Protein AF-A0A7V8BKU5-F1 (afdb_monomer)

pLDDT: mean 89.95, std 7.12, range [56.16, 95.81]

Sequence (105 aa):
MPDPLALAIVNESQALRRSHARASAADVLDLVMQGRHERLIDFGDHMLPPAPFALLVAEALGDPMSAAEWAAFTGPKADARLRATLQLQYALNVWPRFLERYRIS

Structure (mmCIF, N/CA/C/O backbone):
data_AF-A0A7V8BKU5-F1
#
_entry.id   AF-A0A7V8BKU5-F1
#
loop_
_atom_site.group_PDB
_atom_site.id
_atom_site.type_symbol
_atom_site.label_atom_id
_atom_site.label_alt_id
_atom_site.label_comp_id
_atom_site.label_asym_id
_atom_site.label_entity_id
_atom_site.label_seq_id
_atom_site.pdbx_PDB_ins_code
_atom_site.Cartn_x
_atom_site.Cartn_y
_atom_site.Cartn_z
_atom_site.occupancy
_atom_site.B_iso_or_equiv
_atom_site.auth_seq_id
_atom_site.auth_comp_id
_atom_site.auth_asym_id
_atom_site.auth_atom_id
_atom_site.pdbx_PDB_model_num
ATOM 1 N N . MET A 1 1 ? 6.743 17.092 -0.510 1.00 56.16 1 MET A N 1
ATOM 2 C CA . MET A 1 1 ? 6.910 16.507 0.838 1.00 56.16 1 MET A CA 1
ATOM 3 C C . MET A 1 1 ? 5.618 15.762 1.113 1.00 56.16 1 MET A C 1
ATOM 5 O O . MET A 1 1 ? 4.591 16.405 0.933 1.00 56.16 1 MET A O 1
ATOM 9 N N . PRO A 1 2 ? 5.650 14.459 1.435 1.00 64.75 2 PRO A N 1
ATOM 10 C CA . PRO A 1 2 ? 4.426 13.692 1.656 1.00 64.75 2 PRO A CA 1
ATOM 11 C C . PRO A 1 2 ? 3.610 14.292 2.805 1.00 64.75 2 PRO A C 1
ATOM 13 O O . PRO A 1 2 ? 4.175 14.885 3.731 1.00 64.75 2 PRO A O 1
ATOM 16 N N . ASP A 1 3 ? 2.289 14.149 2.722 1.00 82.31 3 ASP A N 1
ATOM 17 C CA . ASP A 1 3 ? 1.359 14.642 3.737 1.00 82.31 3 ASP A CA 1
ATOM 18 C C . ASP A 1 3 ? 1.711 14.022 5.112 1.00 82.31 3 ASP A C 1
ATOM 20 O O . ASP A 1 3 ? 1.924 12.806 5.198 1.00 82.31 3 ASP A O 1
ATOM 24 N N . PRO A 1 4 ? 1.788 14.800 6.212 1.00 86.94 4 PRO A N 1
ATOM 25 C CA . PRO A 1 4 ? 1.977 14.250 7.556 1.00 86.94 4 PRO A CA 1
ATOM 26 C C . PRO A 1 4 ? 0.986 13.132 7.912 1.00 86.94 4 PRO A C 1
ATOM 28 O O . PRO A 1 4 ? 1.353 12.171 8.591 1.00 86.94 4 PRO A O 1
ATOM 31 N N . LEU A 1 5 ? -0.254 13.225 7.425 1.00 88.56 5 LEU A N 1
ATOM 32 C CA . LEU A 1 5 ? -1.264 12.185 7.576 1.00 88.56 5 LEU A CA 1
ATOM 33 C C . LEU A 1 5 ? -0.915 10.933 6.764 1.00 88.56 5 LEU A C 1
ATOM 35 O O . LEU A 1 5 ? -1.083 9.825 7.273 1.00 88.56 5 LEU A O 1
ATOM 39 N N . ALA A 1 6 ? -0.386 11.087 5.547 1.00 91.00 6 ALA A N 1
ATOM 40 C CA . ALA A 1 6 ? 0.086 9.956 4.751 1.00 91.00 6 ALA A CA 1
ATOM 41 C C . ALA A 1 6 ? 1.214 9.214 5.473 1.00 91.00 6 ALA A C 1
ATOM 43 O O . ALA A 1 6 ? 1.174 7.990 5.592 1.00 91.00 6 ALA A O 1
ATOM 44 N N . LEU A 1 7 ? 2.184 9.947 6.030 1.00 91.88 7 LEU A N 1
ATOM 45 C CA . LEU A 1 7 ? 3.266 9.355 6.819 1.00 91.88 7 LEU A CA 1
ATOM 46 C C . LEU A 1 7 ? 2.738 8.622 8.058 1.00 91.88 7 LEU A C 1
ATOM 48 O O . LEU A 1 7 ? 3.217 7.530 8.364 1.00 91.88 7 LEU A O 1
ATOM 52 N N . ALA A 1 8 ? 1.741 9.179 8.753 1.00 92.75 8 ALA A N 1
ATOM 53 C CA . ALA A 1 8 ? 1.099 8.507 9.881 1.00 92.75 8 ALA A CA 1
ATOM 54 C C . ALA A 1 8 ? 0.428 7.193 9.447 1.00 92.75 8 ALA A C 1
ATOM 56 O O . ALA A 1 8 ? 0.713 6.147 10.027 1.00 92.75 8 ALA A O 1
ATOM 57 N N . ILE A 1 9 ? -0.371 7.215 8.373 1.00 93.75 9 ILE A N 1
ATOM 58 C CA . ILE A 1 9 ? -1.025 6.021 7.807 1.00 93.75 9 ILE A CA 1
ATOM 59 C C . ILE A 1 9 ? 0.010 4.954 7.438 1.00 93.75 9 ILE A C 1
ATOM 61 O O . ILE A 1 9 ? -0.132 3.791 7.820 1.00 93.75 9 ILE A O 1
ATOM 65 N N . VAL A 1 10 ? 1.072 5.341 6.728 1.00 95.06 10 VAL A N 1
ATOM 66 C CA . VAL A 1 10 ? 2.145 4.433 6.302 1.00 95.06 10 VAL A CA 1
ATOM 67 C C . VAL A 1 10 ? 2.824 3.791 7.513 1.00 95.06 10 VAL A C 1
ATOM 69 O O . VAL A 1 10 ? 2.975 2.567 7.560 1.00 95.06 10 VAL A O 1
ATOM 72 N N . ASN A 1 11 ? 3.203 4.592 8.509 1.00 95.00 11 ASN A N 1
ATOM 73 C CA . ASN A 1 11 ? 3.901 4.112 9.699 1.00 95.00 11 ASN A CA 1
ATOM 74 C C . ASN A 1 11 ? 3.017 3.205 10.564 1.00 95.00 11 ASN A C 1
ATOM 76 O O . ASN A 1 11 ? 3.471 2.143 10.997 1.00 95.00 11 ASN A O 1
ATOM 80 N N . GLU A 1 12 ? 1.760 3.590 10.789 1.00 95.81 12 GLU A N 1
ATOM 81 C CA . GLU A 1 12 ? 0.790 2.806 11.558 1.00 95.81 12 GLU A CA 1
ATOM 82 C C . GLU A 1 12 ? 0.486 1.471 10.874 1.00 95.81 12 GLU A C 1
ATOM 84 O O . GLU A 1 12 ? 0.551 0.426 11.522 1.00 95.81 12 GLU A O 1
ATOM 89 N N . SER A 1 13 ? 0.266 1.477 9.556 1.00 95.44 13 SER A N 1
ATOM 90 C CA . SER A 1 13 ? 0.028 0.256 8.774 1.00 95.44 13 SER A CA 1
ATOM 91 C C . SER A 1 13 ? 1.199 -0.718 8.886 1.00 95.44 13 SER A C 1
ATOM 93 O O . SER A 1 13 ? 1.014 -1.911 9.133 1.00 95.44 13 SER A O 1
ATOM 95 N N . GLN A 1 14 ? 2.432 -0.218 8.770 1.00 95.00 14 GLN A N 1
ATOM 96 C CA . GLN A 1 14 ? 3.632 -1.046 8.901 1.00 95.00 14 GLN A CA 1
ATOM 97 C C . GLN A 1 14 ? 3.862 -1.536 10.337 1.00 95.00 14 GLN A C 1
ATOM 99 O O . GLN A 1 14 ? 4.371 -2.641 10.544 1.00 95.00 14 GLN A O 1
ATOM 104 N N . ALA A 1 15 ? 3.527 -0.735 11.349 1.00 95.25 15 ALA A N 1
ATOM 105 C CA . ALA A 1 15 ? 3.611 -1.145 12.749 1.00 95.25 15 ALA A CA 1
ATOM 106 C C . ALA A 1 15 ? 2.570 -2.228 13.086 1.00 95.25 15 ALA A C 1
ATOM 108 O O . ALA A 1 15 ? 2.905 -3.237 13.716 1.00 95.25 15 ALA A O 1
ATOM 109 N N . LEU A 1 16 ? 1.334 -2.068 12.610 1.00 95.06 16 LEU A N 1
ATOM 110 C CA . LEU A 1 16 ? 0.262 -3.047 12.784 1.00 95.06 16 LEU A CA 1
ATOM 111 C C . LEU A 1 16 ? 0.569 -4.351 12.057 1.00 95.06 16 LEU A C 1
ATOM 113 O O . LEU A 1 16 ? 0.491 -5.415 12.667 1.00 95.06 16 LEU A O 1
ATOM 117 N N . ARG A 1 17 ? 1.034 -4.286 10.804 1.00 93.56 17 ARG A N 1
ATOM 118 C CA . ARG A 1 17 ? 1.424 -5.482 10.045 1.00 93.56 17 ARG A CA 1
ATOM 119 C C . ARG A 1 17 ? 2.534 -6.279 10.734 1.00 93.56 17 ARG A C 1
ATOM 121 O O . ARG A 1 17 ? 2.490 -7.505 10.735 1.00 93.56 17 ARG A O 1
ATOM 128 N N . ARG A 1 18 ? 3.512 -5.601 11.350 1.00 93.31 18 ARG A N 1
ATOM 129 C CA . ARG A 1 18 ? 4.596 -6.259 12.104 1.00 93.31 18 ARG A CA 1
ATOM 130 C C . ARG A 1 18 ? 4.119 -6.893 13.408 1.00 93.31 18 ARG A C 1
ATOM 132 O O . ARG A 1 18 ? 4.570 -7.983 13.742 1.00 93.31 18 ARG A O 1
ATOM 139 N N . SER A 1 19 ? 3.231 -6.225 14.141 1.00 93.81 19 SER A N 1
ATOM 140 C CA . SER A 1 19 ? 2.702 -6.737 15.416 1.00 93.81 19 SER A CA 1
ATOM 141 C C . SER A 1 19 ? 1.642 -7.829 15.232 1.00 93.81 19 SER A C 1
ATOM 143 O O . SER A 1 19 ? 1.499 -8.687 16.099 1.00 93.81 19 SER A O 1
ATOM 145 N N . HIS A 1 20 ? 0.955 -7.848 14.088 1.00 91.19 20 HIS A N 1
ATOM 146 C CA . HIS A 1 20 ? -0.132 -8.776 13.780 1.00 91.19 20 HIS A CA 1
ATOM 147 C C . HIS A 1 20 ? 0.101 -9.471 12.433 1.00 91.19 20 HIS A C 1
ATOM 149 O O . HIS A 1 20 ? -0.711 -9.382 11.517 1.00 91.19 20 HIS A O 1
ATOM 155 N N . ALA A 1 21 ? 1.205 -10.215 12.316 1.00 87.31 21 ALA A N 1
ATOM 156 C CA . ALA A 1 21 ? 1.612 -10.863 11.062 1.00 87.31 21 ALA A CA 1
ATOM 157 C C . ALA A 1 21 ? 0.583 -11.856 10.476 1.00 87.31 21 ALA A C 1
ATOM 159 O O . ALA A 1 21 ? 0.658 -12.186 9.298 1.00 87.31 21 ALA A O 1
ATOM 160 N N . ARG A 1 22 ? -0.365 -12.346 11.291 1.00 89.50 22 ARG A N 1
ATOM 161 C CA . ARG A 1 22 ? -1.450 -13.247 10.861 1.00 89.50 22 ARG A CA 1
ATOM 162 C C . ARG A 1 22 ? -2.741 -12.524 10.461 1.00 89.50 22 ARG A C 1
ATOM 164 O O . ARG A 1 22 ? -3.632 -13.178 9.931 1.00 89.50 22 ARG A O 1
ATOM 171 N N . ALA A 1 23 ? -2.870 -11.226 1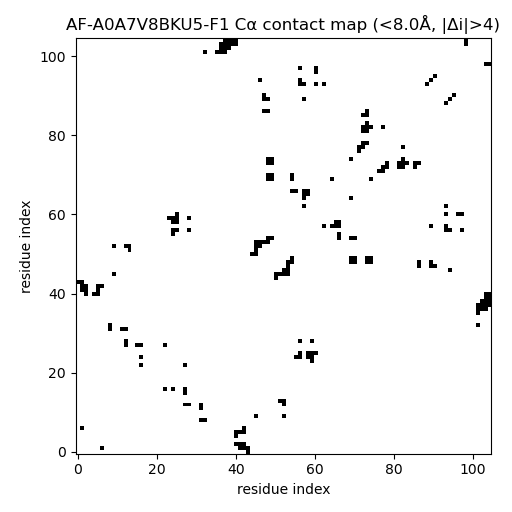0.745 1.00 91.19 23 ALA A N 1
ATOM 172 C CA . ALA A 1 23 ? -4.032 -10.447 10.321 1.00 91.19 23 ALA A CA 1
ATOM 173 C C . ALA A 1 23 ? -4.014 -10.270 8.799 1.00 91.19 23 ALA A C 1
ATOM 175 O O . ALA A 1 23 ? -2.937 -10.177 8.201 1.00 91.19 23 ALA A O 1
ATOM 176 N N . SER A 1 24 ? -5.188 -10.212 8.168 1.00 94.31 24 SER A N 1
ATOM 177 C CA . SER A 1 24 ? -5.249 -9.949 6.732 1.00 94.31 24 SER A CA 1
ATOM 178 C C . SER A 1 24 ? -4.778 -8.519 6.431 1.00 94.31 24 SER A C 1
ATOM 180 O O . SER A 1 24 ? -4.918 -7.616 7.258 1.00 94.31 24 SER A O 1
ATOM 182 N N . ALA A 1 25 ? -4.201 -8.294 5.248 1.00 93.94 25 ALA A N 1
ATOM 183 C CA . ALA A 1 25 ? -3.801 -6.949 4.834 1.00 93.94 25 ALA A CA 1
ATOM 184 C C . ALA A 1 25 ? -4.999 -5.984 4.760 1.00 93.94 25 ALA A C 1
ATOM 186 O O . ALA A 1 25 ? -4.859 -4.811 5.103 1.00 93.94 25 ALA A O 1
ATOM 187 N N . ALA A 1 26 ? -6.176 -6.493 4.378 1.00 94.25 26 ALA A N 1
ATOM 188 C CA . ALA A 1 26 ? -7.417 -5.726 4.355 1.00 94.25 26 ALA A CA 1
ATOM 189 C C . ALA A 1 26 ? -7.822 -5.253 5.758 1.00 94.25 26 ALA A C 1
ATOM 191 O O . ALA A 1 26 ? -8.076 -4.067 5.925 1.00 94.25 26 ALA A O 1
ATOM 192 N N . ASP A 1 27 ? -7.786 -6.126 6.773 1.00 94.94 27 ASP A N 1
ATOM 193 C CA . ASP A 1 27 ? -8.127 -5.742 8.153 1.00 94.94 27 ASP A CA 1
ATOM 194 C C . ASP A 1 27 ? -7.160 -4.685 8.705 1.00 94.94 27 ASP A C 1
ATOM 196 O O . ASP A 1 27 ? -7.573 -3.759 9.403 1.00 94.94 27 ASP A O 1
ATOM 200 N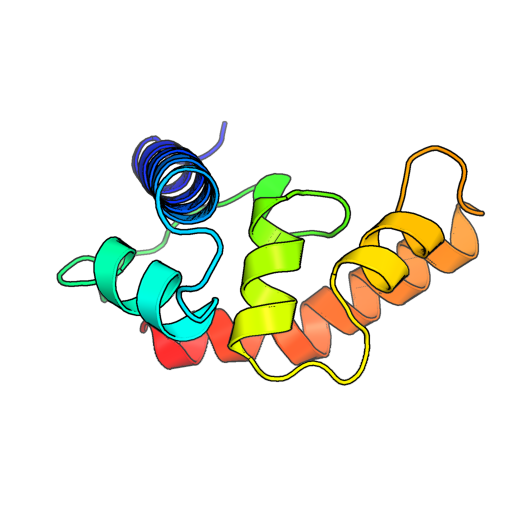 N . VAL A 1 28 ? -5.865 -4.801 8.380 1.00 95.25 28 VAL A N 1
ATOM 201 C CA . VAL A 1 28 ? -4.856 -3.807 8.780 1.00 95.25 28 VAL A CA 1
ATOM 202 C C . VAL A 1 28 ? -5.17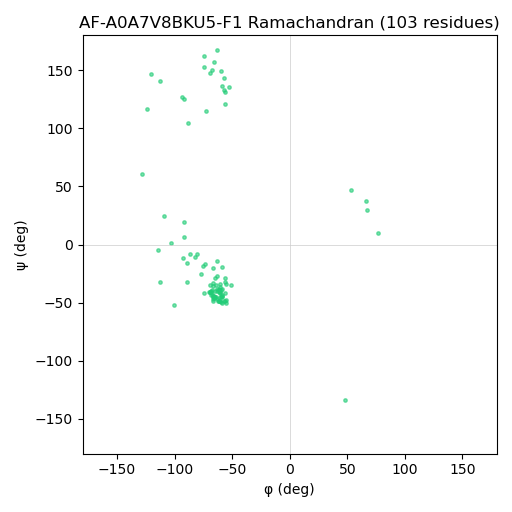6 -2.443 8.173 1.00 95.25 28 VAL A C 1
ATOM 204 O O . VAL A 1 28 ? -5.166 -1.444 8.892 1.00 95.25 28 VAL A O 1
ATOM 207 N N . LEU A 1 29 ? -5.464 -2.385 6.869 1.00 94.44 29 LEU A N 1
ATOM 208 C CA . LEU A 1 29 ? -5.789 -1.121 6.209 1.00 94.44 29 LEU A CA 1
ATOM 209 C C . LEU A 1 29 ? -7.140 -0.569 6.665 1.00 94.44 29 LEU A C 1
ATOM 211 O O . LEU A 1 29 ? -7.230 0.624 6.928 1.00 94.44 29 LEU A O 1
ATOM 215 N N . ASP A 1 30 ? -8.163 -1.406 6.827 1.00 94.00 30 ASP A N 1
ATOM 216 C CA . ASP A 1 30 ? -9.480 -0.972 7.299 1.00 94.00 30 ASP A CA 1
ATOM 217 C C . ASP A 1 30 ? -9.395 -0.344 8.694 1.00 94.00 30 ASP A C 1
ATOM 219 O O . ASP A 1 30 ? -9.995 0.706 8.929 1.00 94.00 30 ASP A O 1
ATOM 223 N N . LEU A 1 31 ? -8.590 -0.925 9.591 1.00 93.94 31 LEU A N 1
ATOM 224 C CA . LEU A 1 31 ? -8.356 -0.374 10.924 1.00 93.94 31 LEU A CA 1
ATOM 225 C C . LEU A 1 31 ? -7.617 0.972 10.878 1.00 93.94 31 LEU A C 1
ATOM 227 O O . LEU A 1 31 ? -8.018 1.913 11.559 1.00 93.94 31 LEU A O 1
ATOM 231 N N . VAL A 1 32 ? -6.547 1.088 10.081 1.00 93.25 32 VAL A N 1
ATOM 232 C CA . VAL A 1 32 ? -5.767 2.340 9.981 1.00 93.25 32 VAL A CA 1
ATOM 233 C C . VAL A 1 32 ? -6.575 3.450 9.319 1.00 93.25 32 VAL A C 1
ATOM 235 O O . VAL A 1 32 ? -6.498 4.609 9.726 1.00 93.25 32 VAL A O 1
ATOM 238 N N . MET A 1 33 ? -7.349 3.105 8.294 1.00 91.75 33 MET A N 1
ATOM 239 C CA . MET A 1 33 ? -8.137 4.058 7.519 1.00 91.75 33 MET A CA 1
ATOM 240 C C . MET A 1 33 ? -9.456 4.434 8.200 1.00 91.75 33 MET A C 1
ATOM 242 O O . MET A 1 33 ? -10.123 5.371 7.753 1.00 91.75 33 MET A O 1
ATOM 246 N N . GLN A 1 34 ? -9.829 3.758 9.292 1.00 89.06 34 GLN A N 1
ATOM 247 C CA . GLN A 1 34 ? -11.058 4.032 10.026 1.00 89.06 34 GLN A CA 1
ATOM 248 C C . GLN A 1 34 ? -11.117 5.500 10.478 1.00 89.06 34 GLN A C 1
ATOM 250 O O . GLN A 1 34 ? -10.259 5.990 11.213 1.00 89.06 34 GLN A O 1
ATOM 255 N N . GLY A 1 35 ? -12.154 6.216 10.030 1.00 79.94 35 GLY A N 1
ATOM 256 C CA . GLY A 1 35 ? -12.358 7.629 10.367 1.00 79.94 35 GLY A CA 1
ATOM 257 C C . GLY A 1 35 ? -11.456 8.613 9.609 1.00 79.94 35 GLY A C 1
ATOM 258 O O . GLY A 1 35 ? -11.456 9.795 9.944 1.00 79.94 35 GLY A O 1
ATOM 259 N N . ARG A 1 36 ? -10.712 8.159 8.587 1.00 80.62 36 ARG A N 1
ATOM 260 C CA . ARG A 1 36 ? -9.795 8.986 7.771 1.00 80.62 36 ARG A CA 1
ATOM 261 C C . ARG A 1 36 ? -10.299 9.232 6.338 1.00 80.62 36 ARG A C 1
ATOM 263 O O . ARG A 1 36 ? -9.499 9.473 5.440 1.00 80.62 36 ARG A O 1
ATOM 270 N N . HIS A 1 37 ? -11.611 9.156 6.121 1.00 70.50 37 HIS A N 1
ATOM 271 C CA . HIS A 1 37 ? -12.247 9.298 4.805 1.00 70.50 37 HIS A CA 1
ATOM 272 C C . HIS A 1 37 ? -12.281 10.756 4.301 1.00 70.50 37 HIS A C 1
ATOM 274 O O . HIS A 1 37 ? -12.177 11.695 5.092 1.00 70.50 37 HIS A O 1
ATOM 280 N N . GLU A 1 38 ? -12.491 10.928 2.989 1.00 66.56 38 GLU A N 1
ATOM 281 C CA . GLU A 1 38 ? -12.893 12.191 2.336 1.00 66.56 38 GLU A CA 1
ATOM 282 C C . GLU A 1 38 ? -11.845 13.318 2.373 1.00 66.56 38 GLU A C 1
ATOM 284 O O . GLU A 1 38 ? -12.172 14.507 2.345 1.00 66.56 38 GLU A O 1
ATOM 289 N N . ARG A 1 39 ? -10.558 12.957 2.402 1.00 70.62 39 ARG A N 1
ATOM 290 C CA . ARG A 1 39 ? -9.441 13.904 2.293 1.00 70.62 39 ARG A CA 1
ATOM 291 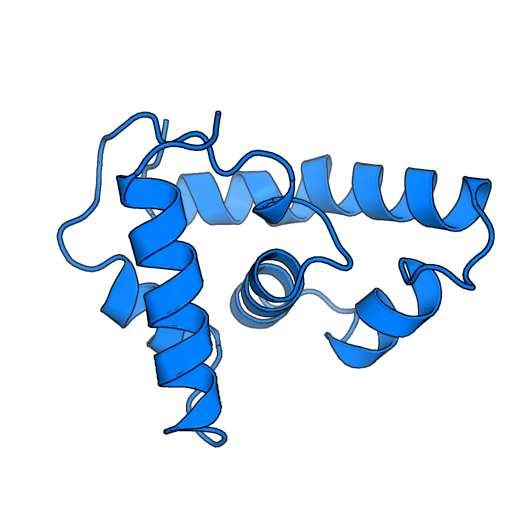C C . ARG A 1 39 ? -8.555 13.593 1.098 1.00 70.62 39 ARG A C 1
ATOM 293 O O . ARG A 1 39 ? -8.342 12.428 0.780 1.00 70.62 39 ARG A O 1
ATOM 300 N N . LEU A 1 40 ? -8.010 14.653 0.501 1.00 79.25 40 LEU A N 1
ATOM 301 C CA . LEU A 1 40 ? -6.894 14.564 -0.434 1.00 79.25 40 LEU A CA 1
ATOM 302 C C . LEU A 1 40 ? -5.628 14.236 0.358 1.00 79.25 40 LEU A C 1
ATOM 304 O O . LEU A 1 40 ? -5.226 15.040 1.198 1.00 79.25 40 LEU A O 1
ATOM 308 N N . ILE A 1 41 ? -5.047 13.056 0.133 1.00 86.81 41 ILE A N 1
ATOM 309 C CA . ILE A 1 41 ? -3.857 12.578 0.854 1.00 86.81 41 ILE A CA 1
ATOM 310 C C . ILE A 1 41 ? -2.764 12.233 -0.158 1.00 86.81 41 ILE A C 1
ATOM 312 O O . ILE A 1 41 ? -2.904 11.298 -0.946 1.00 86.81 41 ILE A O 1
ATOM 316 N N . ASP A 1 42 ? -1.646 12.958 -0.102 1.00 88.50 42 ASP A N 1
ATOM 317 C CA . ASP A 1 42 ? -0.478 12.685 -0.943 1.00 88.50 42 ASP A CA 1
ATOM 318 C C . ASP A 1 42 ? 0.467 11.676 -0.270 1.00 88.50 42 ASP A C 1
ATOM 320 O O . ASP A 1 42 ? 1.211 12.006 0.661 1.00 88.50 42 ASP A O 1
ATOM 324 N N . PHE A 1 43 ? 0.439 10.438 -0.770 1.00 89.38 43 PHE A N 1
ATOM 325 C CA . PHE A 1 43 ? 1.304 9.343 -0.328 1.00 89.38 43 PHE A CA 1
ATOM 326 C C . PHE A 1 43 ? 2.705 9.361 -0.964 1.00 89.38 43 PHE A C 1
ATOM 328 O O . PHE A 1 43 ? 3.5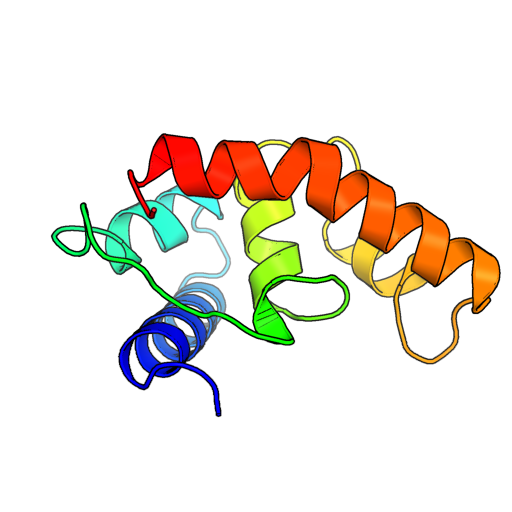82 8.625 -0.499 1.00 89.38 43 PHE A O 1
ATOM 335 N N . GLY A 1 44 ? 2.947 10.187 -1.990 1.00 90.06 44 GLY A N 1
ATOM 336 C CA . GLY A 1 44 ? 4.230 10.281 -2.690 1.00 90.06 44 GLY A CA 1
ATOM 337 C C . GLY A 1 44 ? 4.801 8.916 -3.088 1.00 90.06 44 GLY A C 1
ATOM 338 O O . GLY A 1 44 ? 4.089 8.034 -3.564 1.00 90.06 44 GLY A O 1
ATOM 339 N N . ASP A 1 45 ? 6.090 8.701 -2.825 1.00 90.44 45 ASP A N 1
ATOM 340 C CA . ASP A 1 45 ? 6.798 7.461 -3.178 1.00 90.44 45 ASP A CA 1
ATOM 341 C C . ASP A 1 45 ? 6.262 6.205 -2.465 1.00 90.44 45 ASP A C 1
ATOM 343 O O . ASP A 1 45 ? 6.562 5.083 -2.876 1.00 90.44 45 ASP A O 1
ATOM 347 N N . HIS A 1 46 ? 5.450 6.353 -1.412 1.00 93.25 46 HIS A N 1
ATOM 348 C CA . HIS A 1 46 ? 4.858 5.209 -0.716 1.00 93.25 46 HIS A CA 1
ATOM 349 C C . HIS A 1 46 ? 3.734 4.539 -1.508 1.00 93.25 46 HIS A C 1
ATOM 351 O O . HIS A 1 46 ? 3.392 3.397 -1.195 1.00 93.25 46 HIS A O 1
ATOM 357 N N . MET A 1 47 ? 3.176 5.217 -2.518 1.00 92.62 47 MET A N 1
ATOM 358 C CA . MET A 1 47 ? 2.073 4.690 -3.322 1.00 92.62 47 MET A CA 1
ATOM 359 C C . MET A 1 47 ? 2.511 3.621 -4.329 1.00 92.62 47 MET A C 1
ATOM 361 O O . MET A 1 47 ? 1.663 2.876 -4.806 1.00 92.62 47 MET A O 1
ATOM 365 N N . LEU A 1 48 ? 3.805 3.523 -4.664 1.00 93.19 48 LEU A N 1
ATOM 366 C CA . LEU A 1 48 ? 4.302 2.618 -5.707 1.00 93.19 48 LEU A CA 1
ATOM 367 C C . LEU A 1 48 ? 5.179 1.489 -5.140 1.00 93.19 48 LEU A C 1
ATOM 369 O O . LEU A 1 48 ? 6.032 1.732 -4.283 1.00 93.19 48 LEU A O 1
ATOM 373 N N . PRO A 1 49 ? 5.059 0.249 -5.654 1.00 93.50 49 PRO A N 1
ATOM 374 C CA . PRO A 1 49 ? 6.020 -0.814 -5.371 1.00 93.50 49 PRO A CA 1
ATOM 375 C C . PRO A 1 49 ? 7.445 -0.385 -5.768 1.00 93.50 49 PRO A C 1
ATOM 377 O O . PRO A 1 49 ? 7.603 0.311 -6.771 1.00 93.50 49 PRO A O 1
ATOM 380 N N . PRO A 1 50 ? 8.497 -0.757 -5.021 1.00 94.12 50 PRO A N 1
ATOM 381 C CA . PRO A 1 50 ? 8.522 -1.772 -3.972 1.00 94.12 50 PRO A CA 1
ATOM 382 C C . PRO A 1 50 ? 8.249 -1.210 -2.565 1.00 94.12 50 PRO A C 1
ATOM 384 O O . PRO A 1 50 ? 8.645 -1.839 -1.581 1.00 94.12 50 PRO A O 1
ATOM 387 N N . ALA A 1 51 ? 7.640 -0.024 -2.428 1.00 94.50 51 ALA A N 1
ATOM 388 C CA . ALA A 1 51 ? 7.367 0.539 -1.110 1.00 94.50 51 ALA A CA 1
ATOM 389 C C . ALA A 1 51 ? 6.525 -0.443 -0.269 1.00 94.50 51 ALA A C 1
ATOM 391 O O . ALA A 1 51 ? 5.494 -0.914 -0.752 1.00 94.50 51 ALA A O 1
ATOM 392 N N . PRO A 1 52 ? 6.897 -0.733 0.996 1.00 94.62 52 PRO A N 1
ATOM 393 C CA . PRO A 1 52 ? 6.178 -1.712 1.816 1.00 94.62 52 PRO A CA 1
ATOM 394 C C . PRO A 1 52 ? 4.683 -1.418 1.969 1.00 94.62 52 PRO A C 1
ATOM 396 O O . PRO A 1 52 ? 3.877 -2.338 2.058 1.00 94.62 52 PRO A O 1
ATOM 399 N N . PHE A 1 53 ? 4.309 -0.136 1.971 1.00 95.44 53 PHE A N 1
ATOM 400 C CA . PHE A 1 53 ? 2.911 0.280 1.995 1.00 95.44 53 PHE A CA 1
ATOM 401 C C . PHE A 1 53 ? 2.167 -0.108 0.708 1.00 95.44 53 PHE A C 1
ATOM 403 O O . PHE A 1 53 ? 1.109 -0.721 0.791 1.00 95.44 53 PHE A O 1
ATOM 410 N N . ALA A 1 54 ? 2.741 0.146 -0.471 1.00 94.94 54 ALA A N 1
ATOM 411 C CA . ALA A 1 54 ? 2.153 -0.272 -1.743 1.00 94.94 54 ALA A CA 1
ATOM 412 C C . ALA A 1 54 ? 1.989 -1.800 -1.844 1.00 94.94 54 ALA A C 1
ATOM 414 O O . ALA A 1 54 ? 0.985 -2.294 -2.351 1.00 94.94 54 ALA A O 1
ATOM 415 N N . LEU A 1 55 ? 2.938 -2.568 -1.300 1.00 94.75 55 LEU A N 1
ATOM 416 C CA . LEU A 1 55 ? 2.830 -4.031 -1.250 1.00 94.75 55 LEU A CA 1
ATOM 417 C C . LEU A 1 55 ? 1.665 -4.498 -0.365 1.00 94.75 55 LEU A C 1
ATOM 419 O O . LEU A 1 55 ? 0.945 -5.424 -0.732 1.00 94.75 55 LEU A O 1
ATOM 423 N N . LEU A 1 56 ? 1.459 -3.834 0.776 1.00 95.00 56 LEU A N 1
ATOM 424 C CA . LEU A 1 56 ? 0.320 -4.094 1.657 1.00 95.00 56 LEU A CA 1
ATOM 425 C C . LEU A 1 56 ? -1.012 -3.778 0.958 1.00 95.00 56 LEU A C 1
ATOM 427 O O . LEU A 1 56 ? -1.972 -4.531 1.097 1.00 95.00 56 LEU A O 1
ATOM 431 N N . VAL A 1 57 ? -1.059 -2.692 0.184 1.00 95.19 57 VAL A N 1
ATOM 432 C CA . VAL A 1 57 ? -2.241 -2.298 -0.594 1.00 95.19 57 VAL A CA 1
ATOM 433 C C . VAL A 1 57 ? -2.561 -3.314 -1.698 1.00 95.19 57 VAL A C 1
ATOM 435 O O . VAL A 1 57 ? -3.721 -3.709 -1.818 1.00 95.19 57 VAL A O 1
ATOM 438 N N . ALA A 1 58 ? -1.564 -3.793 -2.453 1.00 94.31 58 ALA A N 1
ATOM 439 C CA . ALA A 1 58 ? -1.764 -4.875 -3.428 1.00 94.31 58 ALA A CA 1
ATOM 440 C C . ALA A 1 58 ? -2.353 -6.133 -2.775 1.00 94.31 58 ALA A C 1
ATOM 442 O O . ALA A 1 58 ? -3.355 -6.669 -3.252 1.00 94.31 58 ALA A O 1
ATOM 443 N N . GLU A 1 59 ? -1.774 -6.566 -1.651 1.00 93.25 59 GLU A N 1
ATOM 444 C CA . GLU A 1 59 ? -2.250 -7.739 -0.912 1.00 93.25 59 GLU A CA 1
ATOM 445 C C . GLU A 1 59 ? -3.704 -7.560 -0.440 1.00 93.25 59 GLU A C 1
ATOM 447 O O . GLU A 1 59 ? -4.535 -8.450 -0.620 1.00 93.25 59 GLU A O 1
ATOM 452 N N . ALA A 1 60 ? -4.042 -6.392 0.115 1.00 93.62 60 ALA A N 1
ATOM 453 C CA . ALA A 1 60 ? -5.379 -6.099 0.630 1.00 93.62 60 ALA A CA 1
ATOM 454 C C . ALA A 1 60 ? -6.472 -6.078 -0.451 1.00 93.62 60 ALA A C 1
ATOM 456 O O . ALA A 1 60 ? -7.633 -6.370 -0.163 1.00 93.62 60 ALA A O 1
ATOM 457 N N . LEU A 1 61 ? -6.119 -5.735 -1.691 1.00 92.12 61 LEU A N 1
ATOM 458 C CA . LEU A 1 61 ? -7.058 -5.654 -2.812 1.00 92.12 61 LEU A CA 1
ATOM 459 C C . LEU A 1 61 ? -7.166 -6.954 -3.620 1.00 92.12 61 LEU A C 1
ATOM 461 O O . LEU A 1 61 ? -7.864 -6.983 -4.644 1.00 92.12 61 LEU A O 1
ATOM 465 N N . GLY A 1 62 ? -6.517 -8.021 -3.148 1.00 82.31 62 GLY A N 1
ATOM 466 C CA . GLY A 1 62 ? -6.523 -9.324 -3.802 1.00 82.31 62 GLY A CA 1
ATOM 467 C C . GLY A 1 62 ? -5.818 -9.296 -5.154 1.00 82.31 62 GLY A C 1
ATOM 468 O O . GLY A 1 62 ? -6.306 -9.909 -6.103 1.00 82.31 62 GLY A O 1
ATOM 469 N N . ASP A 1 63 ? -4.724 -8.538 -5.268 1.00 87.44 63 ASP A N 1
ATOM 470 C CA . ASP A 1 63 ? -3.876 -8.587 -6.456 1.00 87.44 63 ASP A CA 1
ATOM 471 C C . ASP A 1 63 ? -3.354 -10.025 -6.669 1.00 87.44 63 ASP A C 1
ATOM 473 O O . ASP A 1 63 ? -2.981 -10.693 -5.698 1.00 87.44 63 ASP A O 1
ATOM 477 N N . PRO A 1 64 ? -3.355 -10.543 -7.911 1.00 84.19 64 PRO A N 1
ATOM 478 C CA . PRO A 1 64 ? -2.927 -11.913 -8.185 1.00 84.19 64 PRO A CA 1
ATOM 479 C C . PRO A 1 64 ? -1.433 -12.138 -7.927 1.00 84.19 64 PRO A C 1
ATOM 481 O O . PRO A 1 64 ? -1.022 -13.287 -7.770 1.00 84.19 64 PRO A O 1
ATOM 484 N N . MET A 1 65 ? -0.624 -11.074 -7.896 1.00 88.06 65 MET A N 1
ATOM 485 C CA . MET A 1 65 ? 0.794 -11.143 -7.575 1.00 88.06 65 MET A CA 1
ATOM 486 C C . MET A 1 65 ? 0.998 -10.885 -6.077 1.00 88.06 65 MET A C 1
ATOM 488 O O . MET A 1 65 ? 0.560 -9.879 -5.516 1.00 88.06 65 MET A O 1
ATOM 492 N N . SER A 1 66 ? 1.696 -11.801 -5.410 1.00 87.06 66 SER A N 1
ATOM 493 C CA . SER A 1 66 ? 2.001 -11.689 -3.985 1.00 87.06 66 SER A CA 1
ATOM 494 C C . SER A 1 66 ? 2.939 -10.513 -3.691 1.00 87.06 66 SER A C 1
ATOM 496 O O . SER A 1 66 ? 3.738 -10.088 -4.529 1.00 87.06 66 SER A O 1
ATOM 498 N N . ALA A 1 67 ? 2.925 -10.022 -2.448 1.00 85.31 67 ALA A N 1
ATOM 499 C CA . ALA A 1 67 ? 3.838 -8.966 -2.002 1.00 85.31 67 ALA A CA 1
ATOM 500 C C . ALA A 1 67 ? 5.326 -9.316 -2.230 1.00 85.31 67 ALA A C 1
ATOM 502 O O . ALA A 1 67 ? 6.133 -8.437 -2.534 1.00 85.31 67 ALA A O 1
ATOM 503 N N . ALA A 1 68 ? 5.694 -10.598 -2.110 1.00 86.88 68 ALA A N 1
ATOM 504 C CA . ALA A 1 68 ? 7.056 -11.069 -2.350 1.00 86.88 68 ALA A CA 1
ATOM 505 C C . ALA A 1 68 ? 7.446 -10.997 -3.836 1.00 86.88 68 ALA A C 1
ATOM 507 O O . ALA A 1 68 ? 8.560 -10.582 -4.155 1.00 86.88 68 ALA A O 1
ATOM 508 N N . GLU A 1 69 ? 6.532 -11.350 -4.740 1.00 90.19 69 GLU A N 1
ATOM 509 C CA . GLU A 1 69 ? 6.744 -11.236 -6.186 1.00 90.19 69 GLU A CA 1
ATOM 510 C C . GLU A 1 69 ? 6.839 -9.772 -6.613 1.00 90.19 69 GLU A C 1
ATOM 512 O O . GLU A 1 69 ? 7.788 -9.394 -7.303 1.00 90.19 69 GLU A O 1
ATOM 517 N N . TRP A 1 70 ? 5.940 -8.916 -6.118 1.00 90.25 70 TRP A N 1
ATOM 518 C CA . TRP A 1 70 ? 6.031 -7.475 -6.336 1.00 90.25 70 TRP A CA 1
ATOM 519 C C . TRP A 1 70 ? 7.381 -6.921 -5.873 1.00 90.25 70 TRP A C 1
ATOM 521 O O . TRP A 1 70 ? 8.042 -6.204 -6.628 1.00 90.25 70 TRP A O 1
ATOM 531 N N . ALA A 1 71 ? 7.835 -7.281 -4.667 1.00 89.06 71 ALA A N 1
ATOM 532 C CA . ALA A 1 71 ? 9.143 -6.874 -4.155 1.00 89.06 71 ALA A CA 1
ATOM 533 C C . ALA A 1 71 ? 10.305 -7.386 -5.026 1.00 89.06 71 ALA A C 1
ATOM 535 O O . ALA A 1 71 ? 11.274 -6.656 -5.249 1.00 89.06 71 ALA A O 1
ATOM 536 N N . ALA A 1 72 ? 10.214 -8.611 -5.548 1.00 90.75 72 ALA A N 1
ATOM 537 C CA . ALA A 1 72 ? 11.232 -9.189 -6.418 1.00 90.75 72 ALA A CA 1
ATOM 538 C C . ALA A 1 72 ? 11.315 -8.473 -7.777 1.00 90.75 72 ALA A C 1
ATOM 540 O O . ALA A 1 72 ? 12.417 -8.177 -8.241 1.00 90.75 72 ALA A O 1
ATOM 541 N N . PHE A 1 73 ? 10.174 -8.149 -8.391 1.00 91.19 73 PHE A N 1
ATOM 542 C CA . PHE A 1 73 ? 10.125 -7.559 -9.734 1.00 91.19 73 PHE A CA 1
ATOM 543 C C . PHE A 1 73 ? 10.183 -6.028 -9.763 1.00 91.19 73 PHE A C 1
ATOM 545 O O . PHE A 1 73 ? 10.465 -5.446 -10.811 1.00 91.19 73 PHE A O 1
ATOM 552 N N . THR A 1 74 ? 9.951 -5.362 -8.631 1.00 90.75 74 THR A N 1
ATOM 553 C CA . THR A 1 74 ? 10.050 -3.893 -8.528 1.00 90.75 74 THR A CA 1
ATOM 554 C C . THR A 1 74 ? 11.170 -3.414 -7.607 1.00 90.75 74 THR A C 1
AT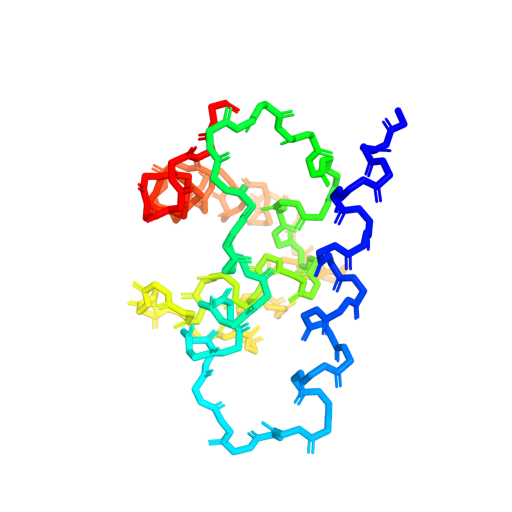OM 556 O O . THR A 1 74 ? 11.455 -2.218 -7.544 1.00 90.75 74 THR A O 1
ATOM 559 N N . GLY A 1 75 ? 11.857 -4.336 -6.927 1.00 88.44 75 GLY A N 1
ATOM 560 C CA . GLY A 1 75 ? 12.965 -4.038 -6.027 1.00 88.44 75 GLY A CA 1
ATOM 561 C C . GLY A 1 75 ? 14.175 -3.397 -6.722 1.00 88.44 75 GLY A C 1
ATOM 562 O O . GLY A 1 75 ? 14.292 -3.441 -7.946 1.00 88.44 75 GLY A O 1
ATOM 563 N N . PRO A 1 76 ? 15.146 -2.855 -5.961 1.00 86.75 76 PRO A N 1
ATOM 564 C CA . PRO A 1 76 ? 16.299 -2.131 -6.511 1.00 86.75 76 PRO A CA 1
ATOM 565 C C . PRO A 1 76 ? 17.128 -2.921 -7.530 1.00 86.75 76 PRO A C 1
ATOM 567 O O . PRO A 1 76 ? 17.717 -2.321 -8.427 1.00 86.75 76 PRO A O 1
ATOM 570 N N . LYS A 1 77 ? 17.149 -4.253 -7.401 1.00 88.25 77 LYS A N 1
ATOM 571 C CA . LYS A 1 77 ? 17.883 -5.178 -8.276 1.00 88.25 77 LYS A CA 1
ATOM 572 C C . LYS A 1 77 ? 17.105 -5.605 -9.527 1.00 88.25 77 LYS A C 1
ATOM 574 O O . LYS A 1 77 ? 17.680 -6.280 -10.373 1.00 88.25 77 LYS A O 1
ATOM 579 N N . ALA A 1 78 ? 15.823 -5.261 -9.635 1.00 88.94 78 ALA A N 1
ATOM 580 C CA . ALA A 1 78 ? 15.008 -5.622 -10.787 1.00 88.94 78 ALA A CA 1
ATOM 581 C C . ALA A 1 78 ? 15.361 -4.774 -12.012 1.00 88.94 78 ALA A C 1
ATOM 583 O O . ALA A 1 78 ? 15.767 -3.616 -11.869 1.00 88.94 78 ALA A O 1
ATOM 584 N N . ASP A 1 79 ? 15.140 -5.327 -13.205 1.00 94.31 79 ASP A N 1
ATOM 585 C CA . ASP A 1 79 ? 15.260 -4.586 -14.459 1.00 94.31 79 ASP A CA 1
ATOM 586 C C . ASP A 1 79 ? 14.415 -3.299 -14.425 1.00 94.31 79 ASP A C 1
ATOM 588 O O . ASP A 1 79 ? 13.266 -3.294 -13.975 1.00 94.31 79 ASP A O 1
ATOM 592 N N . ALA A 1 80 ? 14.997 -2.189 -14.886 1.00 91.94 80 ALA A N 1
ATOM 593 C CA . ALA A 1 80 ? 14.376 -0.872 -14.775 1.00 91.94 80 ALA A CA 1
ATOM 594 C C . ALA A 1 80 ? 13.106 -0.751 -15.631 1.00 91.94 80 ALA A C 1
ATOM 596 O O . ALA A 1 80 ? 12.137 -0.113 -15.213 1.00 91.94 80 ALA A O 1
ATOM 597 N N . ARG A 1 81 ? 13.083 -1.387 -16.810 1.00 93.31 81 ARG A N 1
ATOM 598 C CA . ARG A 1 81 ? 11.932 -1.349 -17.718 1.00 93.31 81 ARG A CA 1
ATOM 599 C C . ARG A 1 81 ? 10.795 -2.222 -17.199 1.00 93.31 81 ARG A C 1
ATOM 601 O O . ARG A 1 81 ? 9.637 -1.797 -17.245 1.00 93.31 81 ARG A O 1
ATOM 608 N N . LEU A 1 82 ? 11.119 -3.404 -16.679 1.00 91.88 82 LEU A N 1
ATOM 609 C CA . LEU A 1 82 ? 10.161 -4.276 -16.005 1.00 91.88 82 LEU A CA 1
ATOM 610 C C . LEU A 1 82 ? 9.538 -3.565 -14.800 1.00 91.88 82 LEU A C 1
ATOM 612 O O . LEU A 1 82 ? 8.315 -3.488 -14.704 1.00 91.88 82 LEU A O 1
ATOM 616 N N . ARG A 1 83 ? 10.367 -2.969 -13.935 1.00 93.31 83 ARG A N 1
ATOM 617 C CA . ARG A 1 83 ? 9.912 -2.206 -12.767 1.00 93.31 83 ARG A CA 1
ATOM 618 C C . ARG A 1 83 ? 8.951 -1.088 -13.153 1.00 93.31 83 ARG A C 1
ATOM 620 O O . ARG A 1 83 ? 7.869 -1.018 -12.585 1.00 93.31 83 ARG A O 1
ATOM 627 N N . ALA A 1 84 ? 9.317 -0.256 -14.128 1.00 93.06 84 ALA A N 1
ATOM 628 C CA . ALA A 1 84 ? 8.467 0.843 -14.582 1.00 93.06 84 ALA A CA 1
ATOM 629 C C . ALA A 1 84 ? 7.124 0.344 -15.143 1.00 93.06 84 ALA A C 1
ATOM 631 O O . ALA A 1 84 ? 6.079 0.935 -14.881 1.00 93.06 84 ALA A O 1
ATOM 632 N N . THR A 1 85 ? 7.139 -0.774 -15.874 1.00 94.44 85 THR A N 1
ATOM 633 C CA . THR A 1 85 ? 5.924 -1.380 -16.440 1.00 94.44 85 THR A CA 1
ATOM 634 C C . THR A 1 85 ? 4.994 -1.892 -15.342 1.00 94.44 85 THR A C 1
ATOM 636 O O . THR A 1 85 ? 3.796 -1.618 -15.371 1.00 94.44 85 THR A O 1
ATOM 639 N N . LEU A 1 86 ? 5.542 -2.590 -14.348 1.00 93.81 86 LEU A N 1
ATOM 640 C CA . LEU A 1 86 ? 4.776 -3.109 -13.219 1.00 93.81 86 LEU A CA 1
ATOM 641 C C . LEU A 1 86 ? 4.258 -1.986 -12.312 1.00 93.81 86 LEU A C 1
ATOM 643 O O . LEU A 1 86 ? 3.100 -2.018 -11.908 1.00 93.81 86 LEU A O 1
ATOM 647 N N . GLN A 1 87 ? 5.066 -0.957 -12.043 1.00 94.31 87 GLN A N 1
ATOM 648 C CA . GLN A 1 87 ? 4.622 0.233 -11.309 1.00 94.31 87 GLN A CA 1
ATOM 649 C C . GLN A 1 87 ? 3.472 0.949 -12.029 1.00 94.31 87 GLN A C 1
ATOM 651 O O . GLN A 1 87 ? 2.520 1.374 -11.378 1.00 94.31 87 GLN A O 1
ATOM 656 N N . LEU A 1 88 ? 3.515 1.037 -13.363 1.00 94.19 88 LEU A N 1
ATOM 657 C CA . LEU A 1 88 ? 2.415 1.593 -14.149 1.00 94.19 88 LEU A CA 1
ATOM 658 C C . LEU A 1 88 ? 1.153 0.723 -14.053 1.00 94.19 88 LEU A C 1
ATOM 660 O O . LEU A 1 88 ? 0.067 1.248 -13.829 1.00 94.19 88 LEU A O 1
ATOM 664 N N . GLN A 1 89 ? 1.279 -0.602 -14.174 1.00 92.62 89 GLN A N 1
ATOM 665 C CA . GLN A 1 89 ? 0.144 -1.519 -14.011 1.00 92.62 89 GLN A CA 1
ATOM 666 C C . GLN A 1 89 ? -0.475 -1.421 -12.615 1.00 92.62 89 GLN A C 1
ATOM 668 O O . GLN A 1 89 ? -1.698 -1.380 -12.492 1.00 92.62 89 GLN A O 1
ATOM 673 N N . TYR A 1 90 ? 0.353 -1.330 -11.576 1.00 94.19 90 TYR A N 1
ATOM 674 C CA . TYR A 1 90 ? -0.101 -1.098 -10.211 1.00 94.19 90 TYR A CA 1
ATOM 675 C C . TYR A 1 90 ? -0.885 0.218 -10.105 1.00 94.19 90 TYR A C 1
ATOM 677 O O . TYR A 1 90 ? -2.006 0.237 -9.593 1.00 94.19 90 TYR A O 1
ATOM 685 N N . ALA A 1 91 ? -0.323 1.314 -10.623 1.00 93.69 91 ALA A N 1
ATOM 686 C CA . ALA A 1 91 ? -0.930 2.642 -10.548 1.00 93.69 91 ALA A CA 1
ATOM 687 C C . ALA A 1 91 ? -2.273 2.731 -11.289 1.00 93.69 91 ALA A C 1
ATOM 689 O O . ALA A 1 91 ? -3.120 3.536 -10.915 1.00 93.69 91 ALA A O 1
ATOM 690 N N . LEU A 1 92 ? -2.479 1.904 -12.319 1.00 93.31 92 LEU 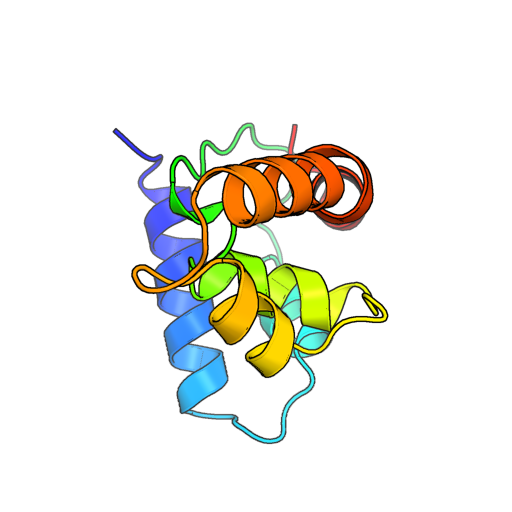A N 1
ATOM 691 C CA . LEU A 1 92 ? -3.719 1.866 -13.094 1.00 93.31 92 LEU A CA 1
ATOM 692 C C . LEU A 1 92 ? -4.769 0.904 -12.523 1.00 93.31 92 LEU A C 1
ATOM 694 O O . LEU A 1 92 ? -5.958 1.172 -12.657 1.00 93.31 92 LEU A O 1
ATOM 698 N N . ASN A 1 93 ? -4.354 -0.205 -11.904 1.00 92.00 93 ASN A N 1
ATOM 699 C CA . ASN A 1 93 ? -5.274 -1.292 -11.548 1.00 92.00 93 ASN A CA 1
ATOM 700 C C . ASN A 1 93 ? -5.479 -1.471 -10.042 1.00 92.00 93 ASN A C 1
ATOM 702 O O . ASN A 1 93 ? -6.554 -1.887 -9.617 1.00 92.00 93 ASN A O 1
ATOM 706 N N . VAL A 1 94 ? -4.459 -1.187 -9.231 1.00 93.50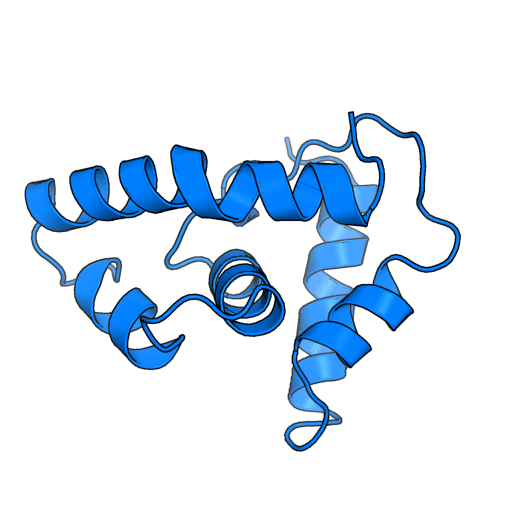 94 VAL A N 1
ATOM 707 C CA . VAL A 1 94 ? -4.480 -1.421 -7.780 1.00 93.50 94 VAL A CA 1
ATOM 708 C C . VAL A 1 94 ? -4.757 -0.117 -7.046 1.00 93.50 94 VAL A C 1
ATOM 710 O O . VAL A 1 94 ? -5.694 -0.038 -6.253 1.00 93.50 94 VAL A O 1
ATOM 713 N N . TRP A 1 95 ? -3.988 0.930 -7.348 1.00 93.75 95 TRP A N 1
ATOM 714 C CA . TRP A 1 95 ? -4.091 2.203 -6.636 1.00 93.75 95 TRP A CA 1
ATOM 715 C C . TRP A 1 95 ? -5.488 2.847 -6.704 1.00 93.75 95 TRP A C 1
ATOM 717 O O . TRP A 1 95 ? -6.004 3.232 -5.655 1.00 93.75 95 TRP A O 1
ATOM 727 N N . PRO A 1 96 ? -6.184 2.891 -7.858 1.00 92.81 96 PRO A N 1
ATOM 728 C CA . PRO A 1 96 ? -7.513 3.497 -7.921 1.00 92.81 96 PRO A CA 1
ATOM 729 C C . PRO A 1 96 ? -8.548 2.749 -7.072 1.00 92.81 96 PRO A C 1
ATOM 731 O O . PRO A 1 96 ? -9.391 3.378 -6.440 1.00 92.81 96 PRO A O 1
ATOM 734 N N . ARG A 1 97 ? -8.442 1.416 -6.973 1.00 94.19 97 ARG A N 1
ATOM 735 C CA . ARG A 1 97 ? -9.317 0.591 -6.121 1.00 94.19 97 ARG A CA 1
ATOM 736 C C . ARG A 1 97 ? -9.098 0.874 -4.633 1.00 94.19 97 ARG A C 1
ATOM 738 O O . ARG A 1 97 ? -10.041 0.798 -3.850 1.00 94.19 97 ARG A O 1
ATOM 745 N N . PHE A 1 98 ? -7.869 1.206 -4.234 1.00 93.12 98 PHE A N 1
ATOM 746 C CA . PHE A 1 98 ? -7.559 1.636 -2.868 1.00 93.12 98 PHE A CA 1
ATOM 747 C C . PHE A 1 98 ? -8.210 2.988 -2.559 1.00 93.12 98 PHE A C 1
ATOM 749 O O . PHE A 1 98 ? -8.898 3.118 -1.544 1.00 93.12 98 PHE A O 1
ATOM 756 N N . LEU A 1 99 ? -8.040 3.964 -3.457 1.00 92.06 99 LEU A N 1
ATOM 757 C CA . LEU A 1 99 ? -8.654 5.288 -3.327 1.00 92.06 99 LEU A CA 1
ATOM 758 C C . LEU A 1 99 ? -10.183 5.185 -3.247 1.00 92.06 99 LEU A C 1
ATOM 760 O O . LEU A 1 99 ? -10.795 5.785 -2.365 1.00 92.06 99 LEU A O 1
ATOM 764 N N . GLU A 1 100 ? -10.788 4.354 -4.100 1.00 92.12 100 GLU A N 1
ATOM 765 C CA . GLU A 1 100 ? -12.227 4.084 -4.103 1.00 92.12 100 GLU A CA 1
ATOM 766 C C . GLU A 1 100 ?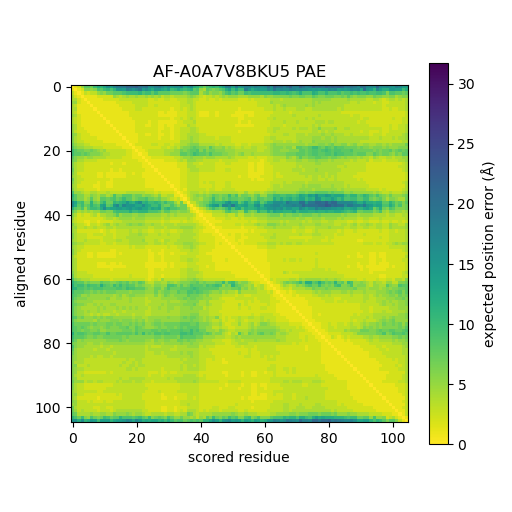 -12.700 3.442 -2.790 1.00 92.12 100 GLU A C 1
ATOM 768 O O . GLU A 1 100 ? -13.656 3.930 -2.181 1.00 92.12 100 GLU A O 1
ATOM 773 N N . ARG A 1 101 ? -12.010 2.395 -2.306 1.00 91.88 101 ARG A N 1
ATOM 774 C CA . ARG A 1 101 ? -12.368 1.686 -1.062 1.00 91.88 101 ARG A CA 1
ATOM 775 C C . ARG A 1 101 ? -12.442 2.632 0.134 1.00 91.88 101 ARG A C 1
ATOM 777 O O . ARG A 1 101 ? -13.351 2.506 0.953 1.00 91.88 101 ARG A O 1
ATOM 784 N N . TYR A 1 102 ? -11.498 3.566 0.236 1.00 90.25 102 TYR A N 1
ATOM 785 C CA . TYR A 1 102 ? -11.379 4.453 1.395 1.00 90.25 102 TYR A CA 1
ATOM 786 C C . TYR A 1 102 ? -11.900 5.872 1.164 1.00 90.25 102 TYR A C 1
ATOM 788 O O . TYR A 1 102 ? -11.873 6.671 2.104 1.00 90.25 102 TYR A O 1
ATOM 796 N N . ARG A 1 103 ? -12.429 6.166 -0.032 1.00 87.75 103 ARG A N 1
ATOM 797 C CA . ARG A 1 103 ? -12.924 7.493 -0.437 1.00 87.75 103 ARG A CA 1
ATOM 798 C C . ARG A 1 103 ? -11.875 8.585 -0.221 1.00 87.75 103 ARG A C 1
ATOM 800 O O . ARG A 1 103 ? -12.155 9.619 0.385 1.00 87.75 103 ARG A O 1
ATOM 807 N N . ILE A 1 104 ? -10.654 8.303 -0.662 1.00 81.94 104 ILE A N 1
ATOM 808 C CA . ILE A 1 104 ? -9.547 9.262 -0.691 1.00 81.94 104 ILE A CA 1
ATOM 809 C C . ILE A 1 104 ? -9.588 9.919 -2.071 1.00 81.94 104 ILE A C 1
ATOM 811 O O . ILE A 1 104 ? -9.617 9.207 -3.077 1.00 81.94 104 ILE A O 1
ATOM 815 N N . SER A 1 105 ? -9.640 11.249 -2.102 1.00 64.62 105 SER A N 1
ATOM 816 C CA . SER A 1 105 ? -9.660 12.036 -3.346 1.00 64.62 105 SER A CA 1
ATOM 817 C C . SER A 1 105 ? -8.273 12.523 -3.725 1.00 64.62 105 SER A C 1
ATOM 819 O O . SER A 1 105 ? -7.386 12.456 -2.851 1.00 64.62 105 SER A O 1
#

Solvent-accessible surface area (backbone atoms only — not comparable to full-atom values): 5764 Å² total; per-residue (Å²): 131,62,34,72,66,33,53,48,50,48,52,51,40,55,51,50,46,68,77,39,72,85,57,54,48,43,60,48,48,54,62,63,48,59,93,64,57,76,41,75,66,48,49,61,77,42,64,38,58,50,28,70,55,23,33,42,50,33,49,39,71,65,47,92,60,49,48,67,54,46,36,56,48,34,26,94,88,28,57,67,66,58,21,54,50,51,39,50,51,39,59,71,65,45,48,54,55,52,30,61,76,52,44,44,90

Foldseek 3Di:
DFDPLLVQLLVQLVVCCVVCVPDFLQVSNCVSLVPVADEAGGNDPCCFPPRVNVQSQCRNVPNPDHNVRSCVQQPPPHDPVSNVVVRVVSVPPRSVVVCVVSNHD

Mean predicted aligned error: 3.92 Å

Nearest PDB structures (foldseek):
  7dns-assembly1_B  TM=4.382E-01  e=9.878E+00  synthetic construct

Secondary structure (DSSP, 8-state):
---HHHHHHHHHHHHHHHHTTTS-HHHHHHHHHTT--S-----GGGGSTTSHHHHHHHHHTT-SS-HHHHHHHHSTTS-HHHHHHHHHHHHHHTHHHHHHHHT--

Radius of gyration: 13.15 Å; Cα contacts (8 Å, |Δi|>4): 122; chains: 1; bounding box: 31×30×33 Å